Protein AF-A0A255ZPG1-F1 (afdb_monomer_lite)

Radius of gyration: 22.16 Å; chains: 1; bounding box: 48×72×44 Å

pLDDT: mean 77.47, std 13.04, range [48.5, 95.5]

Structure (mmCIF, N/CA/C/O backbone):
data_AF-A0A255ZPG1-F1
#
_entry.id   AF-A0A255ZPG1-F1
#
loop_
_atom_site.group_PDB
_atom_site.id
_atom_site.type_symbol
_atom_site.label_atom_id
_atom_site.label_alt_id
_atom_site.label_comp_id
_atom_site.label_asym_id
_atom_site.label_entity_id
_atom_site.label_seq_id
_atom_site.pdbx_PDB_ins_code
_atom_site.Cartn_x
_atom_site.Cartn_y
_atom_site.Cartn_z
_atom_site.occupancy
_atom_site.B_iso_or_equiv
_atom_site.auth_seq_id
_atom_site.auth_comp_id
_atom_site.auth_asym_id
_atom_site.auth_atom_id
_atom_site.pdbx_PDB_model_num
ATOM 1 N N . MET A 1 1 ? 21.381 53.672 6.303 1.00 48.50 1 M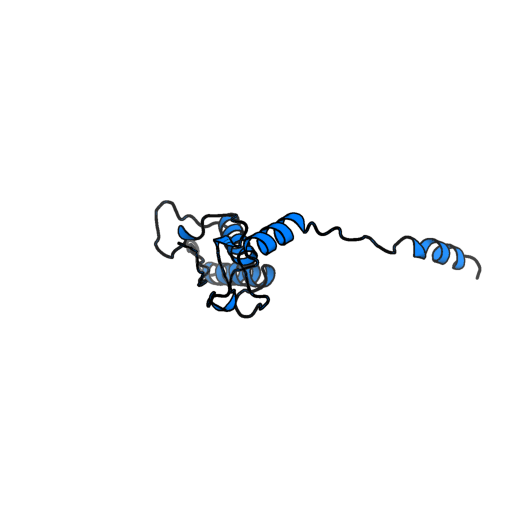ET A N 1
ATOM 2 C CA . MET A 1 1 ? 20.990 52.686 5.266 1.00 48.50 1 MET A CA 1
ATOM 3 C C . MET A 1 1 ? 22.137 51.737 4.862 1.00 48.50 1 MET A C 1
ATOM 5 O O . MET A 1 1 ? 22.277 51.423 3.692 1.00 48.50 1 MET A O 1
ATO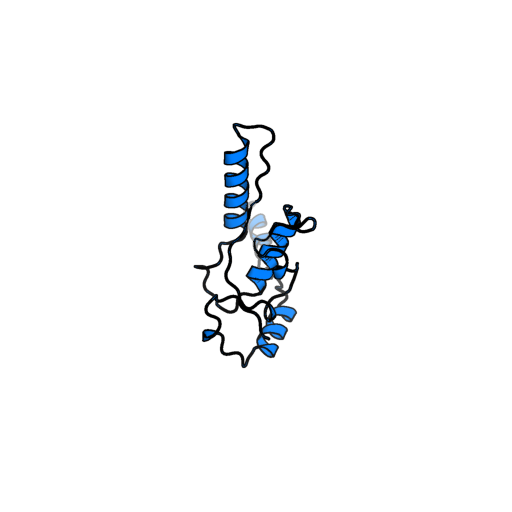M 9 N N . LYS A 1 2 ? 22.975 51.258 5.802 1.00 50.62 2 LYS A N 1
ATOM 10 C CA . LYS A 1 2 ? 24.125 50.369 5.496 1.00 50.62 2 LYS A CA 1
ATOM 11 C C . LYS A 1 2 ? 24.076 48.997 6.189 1.00 50.62 2 LYS A C 1
ATOM 13 O O . LYS A 1 2 ? 24.906 48.150 5.900 1.00 50.62 2 LYS A O 1
ATOM 18 N N . LYS A 1 3 ? 23.101 48.757 7.076 1.00 53.00 3 LYS A N 1
ATOM 19 C CA . LYS A 1 3 ? 23.016 47.527 7.888 1.00 53.00 3 LYS A CA 1
ATOM 20 C C . LYS A 1 3 ? 22.147 46.415 7.275 1.00 53.00 3 LYS A C 1
ATOM 22 O O . LYS A 1 3 ? 22.144 45.314 7.799 1.00 53.00 3 LYS A O 1
ATOM 27 N N . ILE A 1 4 ? 21.448 46.687 6.167 1.00 58.50 4 ILE A N 1
ATOM 28 C CA . ILE A 1 4 ? 20.571 45.711 5.486 1.00 58.50 4 ILE A CA 1
ATOM 29 C C . ILE A 1 4 ? 21.345 44.854 4.465 1.00 58.50 4 ILE A C 1
ATOM 31 O O . ILE A 1 4 ? 21.004 43.697 4.249 1.00 58.50 4 ILE A O 1
ATOM 35 N N . TYR A 1 5 ? 22.444 45.366 3.900 1.00 57.19 5 TYR A N 1
ATOM 36 C CA . TYR A 1 5 ? 23.216 44.656 2.869 1.00 57.19 5 TYR A CA 1
ATOM 37 C C . TYR A 1 5 ? 23.999 43.439 3.389 1.00 57.19 5 TYR A C 1
ATOM 39 O O . TYR A 1 5 ? 24.318 42.549 2.608 1.00 57.19 5 TYR A O 1
ATOM 47 N N . LEU A 1 6 ? 24.276 43.360 4.696 1.00 56.25 6 LEU A N 1
ATOM 48 C CA . LEU A 1 6 ? 25.019 42.237 5.278 1.00 56.25 6 LEU A CA 1
ATOM 49 C C . LEU A 1 6 ? 24.166 40.957 5.375 1.00 56.25 6 LEU A C 1
ATOM 51 O O . LEU A 1 6 ? 24.705 39.859 5.290 1.00 56.25 6 LEU A O 1
ATOM 55 N N . CYS A 1 7 ? 22.837 41.079 5.485 1.00 55.31 7 CYS A N 1
ATOM 56 C CA . CYS A 1 7 ? 21.934 39.924 5.549 1.00 55.31 7 CYS A CA 1
ATOM 57 C C . CYS A 1 7 ? 21.698 39.259 4.180 1.00 55.31 7 CYS A C 1
ATOM 59 O O . CYS A 1 7 ? 21.434 38.064 4.131 1.00 55.31 7 CYS A O 1
ATOM 61 N N . LEU A 1 8 ? 21.851 39.995 3.072 1.00 58.41 8 LEU A N 1
ATOM 62 C CA . LEU A 1 8 ? 21.687 39.480 1.700 1.00 58.41 8 LEU A CA 1
ATOM 63 C C . LEU A 1 8 ? 22.902 38.686 1.181 1.00 58.41 8 LEU A C 1
ATOM 65 O O . LEU A 1 8 ? 22.805 38.002 0.163 1.00 58.41 8 LEU A O 1
ATOM 69 N N . LEU A 1 9 ? 24.041 38.744 1.877 1.00 58.25 9 LEU A N 1
ATOM 70 C CA . LEU A 1 9 ? 25.255 38.001 1.513 1.00 58.25 9 LEU A CA 1
ATOM 71 C C . LEU A 1 9 ? 25.261 36.549 2.024 1.00 58.25 9 LEU A C 1
ATOM 73 O O . LEU A 1 9 ? 26.054 35.746 1.542 1.00 58.25 9 LEU A O 1
ATOM 77 N N . PHE A 1 10 ? 24.357 36.188 2.941 1.00 57.69 10 PHE A N 1
ATOM 78 C CA . PHE A 1 10 ? 24.229 34.820 3.469 1.00 57.69 10 PHE A CA 1
ATOM 79 C C . PHE A 1 10 ? 23.120 33.991 2.798 1.00 57.69 10 PHE A C 1
ATOM 81 O O . PHE A 1 10 ? 22.988 32.799 3.065 1.00 57.69 10 PHE A O 1
ATOM 88 N N . THR A 1 11 ? 22.352 34.582 1.879 1.00 58.41 11 THR A N 1
ATOM 89 C CA . THR A 1 11 ? 21.226 33.924 1.195 1.00 58.41 11 THR A CA 1
ATOM 90 C C . THR A 1 11 ? 21.550 32.842 0.142 1.00 58.41 11 THR A C 1
ATOM 92 O O . THR A 1 11 ? 20.643 32.056 -0.125 1.00 58.41 11 THR A O 1
ATOM 95 N N . PRO A 1 12 ? 22.759 32.695 -0.454 1.00 59.16 12 PRO A N 1
ATOM 96 C CA . PRO A 1 12 ? 22.970 31.639 -1.454 1.00 59.16 12 PRO A CA 1
ATOM 97 C C . PRO A 1 12 ? 23.271 30.242 -0.874 1.00 59.16 12 PRO A C 1
ATOM 99 O O . PRO A 1 12 ? 23.314 29.279 -1.634 1.00 59.16 12 PRO A O 1
ATOM 102 N N . PHE A 1 13 ? 23.429 30.079 0.447 1.00 57.09 13 PHE A N 1
ATOM 103 C CA . PHE A 1 13 ? 23.771 28.777 1.053 1.00 57.09 13 PHE A CA 1
ATOM 104 C C . PHE A 1 13 ? 22.589 27.819 1.269 1.00 57.09 13 PHE A C 1
ATOM 106 O O . PHE A 1 13 ? 22.792 26.698 1.725 1.00 57.09 13 PHE A O 1
ATOM 113 N N . VAL A 1 14 ? 21.362 28.214 0.919 1.00 60.00 14 VAL A N 1
ATOM 114 C CA . VAL A 1 14 ? 20.172 27.345 1.042 1.00 60.00 14 VAL A CA 1
ATOM 115 C C . VAL A 1 14 ? 19.819 26.631 -0.271 1.00 60.00 14 VAL A C 1
ATOM 117 O O . VAL A 1 14 ? 18.790 25.964 -0.371 1.00 60.00 14 VAL A O 1
ATOM 120 N N . LEU A 1 15 ? 20.659 26.756 -1.302 1.00 59.38 15 LEU A N 1
ATOM 121 C CA . LEU A 1 15 ? 20.415 26.137 -2.599 1.00 59.38 15 LEU A CA 1
ATOM 122 C C . LEU A 1 15 ? 20.879 24.674 -2.586 1.00 59.38 15 LEU A C 1
ATOM 124 O O . LEU A 1 15 ? 22.061 24.377 -2.737 1.00 59.38 15 LEU A O 1
ATOM 128 N N . ASN A 1 16 ? 19.887 23.782 -2.502 1.00 60.03 16 ASN A N 1
ATOM 129 C CA . ASN A 1 16 ? 19.928 22.331 -2.718 1.00 60.03 16 ASN A CA 1
ATOM 130 C C . ASN A 1 16 ? 20.241 21.461 -1.490 1.00 60.03 16 ASN A C 1
ATOM 132 O O . ASN A 1 16 ? 21.266 20.785 -1.424 1.00 60.03 16 ASN A O 1
ATOM 136 N N . ALA A 1 17 ? 19.260 21.318 -0.598 1.00 56.88 17 ALA A N 1
ATOM 137 C CA . ALA A 1 17 ? 19.055 20.013 0.024 1.00 56.88 17 ALA A CA 1
ATOM 138 C C . ALA A 1 17 ? 18.624 19.032 -1.086 1.00 56.88 17 ALA A C 1
ATOM 140 O O . ALA A 1 17 ? 17.444 18.931 -1.417 1.00 56.88 17 ALA A O 1
ATOM 141 N N . GLN A 1 18 ? 19.585 18.380 -1.747 1.00 65.38 18 GLN A N 1
ATOM 142 C CA . GLN A 1 18 ? 19.284 17.333 -2.720 1.00 65.38 18 GLN A CA 1
ATOM 143 C C . GLN A 1 18 ? 18.689 16.147 -1.959 1.00 65.38 18 GLN A C 1
ATOM 145 O O . GLN A 1 18 ? 19.367 15.511 -1.153 1.00 65.38 18 GLN A O 1
ATOM 150 N N . ILE A 1 19 ? 17.406 15.867 -2.183 1.00 72.12 19 ILE A N 1
ATOM 151 C CA . ILE A 1 19 ? 16.769 14.669 -1.639 1.00 72.12 19 ILE A CA 1
ATOM 152 C C . ILE A 1 19 ? 17.333 13.478 -2.418 1.00 72.12 19 ILE A C 1
ATOM 154 O O . ILE A 1 19 ? 16.966 13.247 -3.571 1.00 72.12 19 ILE A O 1
ATOM 158 N N . ASN A 1 20 ? 18.236 12.726 -1.791 1.00 74.69 20 ASN A N 1
ATOM 159 C CA . ASN A 1 20 ? 18.690 11.443 -2.314 1.00 74.69 20 ASN A CA 1
ATOM 160 C C . ASN A 1 20 ? 17.559 10.426 -2.140 1.00 74.69 20 ASN A C 1
ATOM 162 O O . ASN A 1 20 ? 17.315 9.933 -1.042 1.00 74.69 20 ASN A O 1
ATOM 166 N N . ILE A 1 21 ? 16.838 10.149 -3.224 1.00 78.06 21 ILE A N 1
ATOM 167 C CA . ILE A 1 21 ? 15.833 9.087 -3.261 1.00 78.06 21 ILE A CA 1
ATOM 168 C C . ILE A 1 21 ? 16.555 7.796 -3.641 1.00 78.06 21 ILE A C 1
ATOM 170 O O . ILE A 1 21 ? 17.056 7.694 -4.762 1.00 78.06 21 ILE A O 1
ATOM 174 N N . ASP A 1 22 ? 16.590 6.819 -2.735 1.00 85.94 22 ASP A N 1
ATOM 175 C CA . ASP A 1 22 ? 17.085 5.479 -3.055 1.00 85.94 22 ASP A CA 1
ATOM 176 C C . ASP A 1 22 ? 16.154 4.811 -4.080 1.00 85.94 22 ASP A C 1
ATOM 178 O O . ASP A 1 22 ? 14.951 4.652 -3.858 1.00 85.94 22 ASP A O 1
ATOM 182 N N . ARG A 1 23 ? 16.717 4.458 -5.239 1.00 89.12 23 ARG A N 1
ATOM 183 C CA . ARG A 1 23 ? 16.009 3.804 -6.349 1.00 89.12 23 ARG A CA 1
ATOM 184 C C . ARG A 1 23 ? 16.389 2.338 -6.509 1.00 89.12 23 ARG A C 1
ATOM 186 O O . ARG A 1 23 ? 15.817 1.676 -7.367 1.00 89.12 23 ARG A O 1
ATOM 193 N N . THR A 1 24 ? 17.283 1.814 -5.671 1.00 93.00 24 THR A N 1
ATOM 194 C CA . THR A 1 24 ? 17.868 0.473 -5.810 1.00 93.00 24 THR A CA 1
ATOM 195 C C . THR A 1 24 ? 16.797 -0.604 -5.952 1.00 93.00 24 THR A C 1
ATOM 197 O O . THR A 1 24 ? 16.817 -1.383 -6.905 1.00 93.00 24 THR A O 1
ATOM 200 N N . TRP A 1 25 ? 15.807 -0.604 -5.054 1.00 90.88 25 TRP A N 1
ATOM 201 C CA . TRP A 1 25 ? 14.692 -1.550 -5.115 1.00 90.88 25 TRP A CA 1
ATOM 202 C C . TRP A 1 25 ? 13.844 -1.368 -6.382 1.00 90.88 25 TRP A C 1
ATOM 204 O O . TRP A 1 25 ? 13.545 -2.337 -7.078 1.00 90.88 25 TRP A O 1
ATOM 214 N N . LYS A 1 26 ? 13.497 -0.117 -6.716 1.00 89.56 26 LYS A N 1
ATOM 215 C CA . LYS A 1 26 ? 12.664 0.207 -7.882 1.00 89.56 26 LYS A CA 1
ATOM 216 C C . LYS A 1 26 ? 13.328 -0.245 -9.182 1.00 89.56 26 LYS A C 1
ATOM 218 O O . LYS A 1 26 ? 12.649 -0.764 -10.066 1.00 89.56 26 LYS A O 1
ATOM 223 N N . ASP A 1 27 ? 14.628 -0.038 -9.314 1.00 93.62 27 ASP A N 1
ATOM 224 C CA . ASP A 1 27 ? 15.364 -0.396 -10.522 1.00 93.62 27 ASP A CA 1
ATOM 225 C C . ASP A 1 27 ? 15.521 -1.917 -10.634 1.00 93.62 27 ASP A C 1
ATOM 227 O O . ASP A 1 27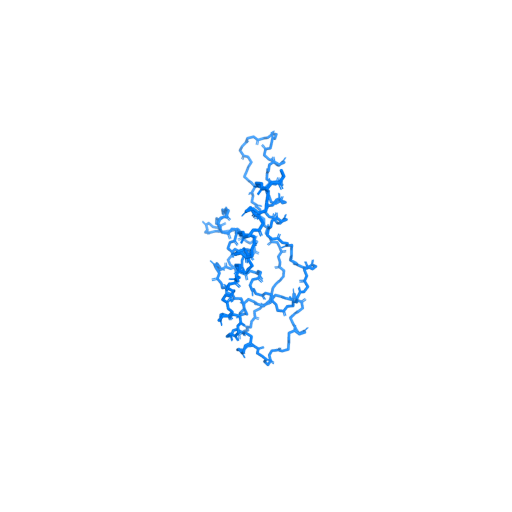 ? 15.358 -2.474 -11.721 1.00 93.62 27 ASP A O 1
ATOM 231 N N . ALA A 1 28 ? 15.763 -2.602 -9.510 1.00 94.75 28 ALA A N 1
ATOM 232 C CA . ALA A 1 28 ? 15.831 -4.058 -9.464 1.00 94.75 28 ALA A CA 1
ATOM 233 C C . ALA A 1 28 ? 14.500 -4.702 -9.878 1.00 94.75 28 ALA A C 1
ATOM 235 O O . ALA A 1 28 ? 14.478 -5.530 -10.787 1.00 94.75 28 ALA A O 1
ATOM 236 N N . ILE A 1 29 ? 13.381 -4.281 -9.280 1.00 94.12 29 ILE A N 1
ATOM 237 C CA . ILE A 1 29 ? 12.077 -4.895 -9.552 1.00 94.12 29 ILE A CA 1
ATOM 238 C C . ILE A 1 29 ? 11.590 -4.612 -10.979 1.00 94.12 29 ILE A C 1
ATOM 240 O O . ILE A 1 29 ? 11.091 -5.508 -11.658 1.00 94.12 29 ILE A O 1
ATOM 244 N N . ASN A 1 30 ? 11.815 -3.396 -11.494 1.00 93.38 30 ASN A N 1
ATOM 245 C CA . ASN A 1 30 ? 11.475 -3.072 -12.879 1.00 93.38 30 ASN A CA 1
ATOM 246 C C . ASN A 1 30 ? 12.295 -3.888 -13.876 1.00 93.38 30 ASN A C 1
ATOM 248 O O . ASN A 1 30 ? 11.761 -4.263 -14.915 1.00 93.38 30 ASN A O 1
ATOM 252 N N . ARG A 1 31 ? 13.562 -4.185 -13.562 1.00 95.50 31 ARG A N 1
ATOM 253 C CA . ARG A 1 31 ? 14.402 -5.050 -14.393 1.00 95.50 31 ARG A CA 1
ATOM 254 C C . ARG A 1 31 ? 13.901 -6.492 -14.387 1.00 95.50 31 ARG A C 1
ATOM 256 O O . ARG A 1 31 ? 13.795 -7.083 -15.455 1.00 95.50 31 ARG A O 1
ATOM 263 N N . THR A 1 32 ? 13.557 -7.041 -13.221 1.00 95.00 32 THR A N 1
ATOM 264 C CA . THR A 1 32 ? 13.024 -8.409 -13.100 1.00 95.00 32 THR A CA 1
ATOM 265 C C . THR A 1 32 ? 11.748 -8.591 -13.922 1.00 95.00 32 THR A C 1
ATOM 267 O O . THR A 1 32 ? 11.617 -9.562 -14.662 1.00 95.00 32 THR A O 1
ATOM 270 N N . PHE A 1 33 ? 10.837 -7.618 -13.863 1.00 94.31 33 PHE A N 1
ATOM 271 C CA . PHE A 1 33 ? 9.548 -7.662 -14.557 1.00 94.31 33 PHE A CA 1
ATOM 272 C C . PHE A 1 33 ? 9.538 -6.876 -15.880 1.00 94.31 33 PHE A C 1
ATOM 274 O O . PHE A 1 33 ? 8.471 -6.506 -16.368 1.00 94.31 33 PHE A O 1
ATOM 281 N N . GLN A 1 34 ? 10.699 -6.615 -16.494 1.00 94.50 34 GLN A N 1
ATOM 282 C CA . GLN A 1 34 ? 10.786 -5.776 -17.703 1.00 94.50 34 GLN A CA 1
ATOM 283 C C . GLN A 1 34 ? 10.058 -6.370 -18.919 1.00 94.50 34 GLN A C 1
ATOM 285 O O . GLN A 1 34 ? 9.631 -5.637 -19.805 1.00 94.50 34 GLN A O 1
ATOM 290 N N . HIS A 1 35 ? 9.918 -7.697 -18.961 1.00 94.06 35 HIS A N 1
ATOM 291 C CA . HIS A 1 35 ? 9.235 -8.426 -20.034 1.00 94.06 35 HIS A CA 1
ATOM 292 C C . HIS A 1 35 ? 7.775 -8.754 -19.700 1.00 94.06 35 HIS A C 1
ATOM 294 O O . HIS A 1 35 ? 7.083 -9.366 -20.513 1.00 94.06 35 HIS A O 1
ATOM 300 N N . LEU A 1 36 ? 7.301 -8.367 -18.512 1.00 92.19 36 LEU A N 1
ATOM 301 C CA . LEU A 1 36 ? 5.908 -8.539 -18.139 1.00 92.19 36 LEU A CA 1
ATOM 302 C C . LEU A 1 36 ? 5.049 -7.561 -18.945 1.00 92.19 36 LEU A C 1
ATOM 304 O O . LEU A 1 36 ? 5.211 -6.343 -18.851 1.00 92.19 36 LEU A O 1
ATOM 308 N N . ASP A 1 37 ? 4.080 -8.094 -19.680 1.00 91.88 37 ASP A N 1
ATOM 309 C CA . ASP A 1 37 ? 3.023 -7.287 -20.276 1.00 91.88 37 ASP A CA 1
ATOM 310 C C . ASP A 1 37 ? 2.043 -6.820 -19.187 1.00 91.88 37 ASP A C 1
ATOM 312 O O . ASP A 1 37 ? 1.071 -7.498 -18.848 1.00 91.88 37 ASP A O 1
ATOM 316 N N . LYS A 1 38 ? 2.320 -5.640 -18.623 1.00 88.25 38 LYS A N 1
ATOM 317 C CA . LYS A 1 38 ? 1.539 -5.035 -17.532 1.00 88.25 38 LYS A CA 1
ATOM 318 C C . LYS A 1 38 ? 0.092 -4.720 -17.932 1.00 88.25 38 LYS A C 1
ATOM 320 O O . LYS A 1 38 ? -0.738 -4.544 -17.047 1.00 88.25 38 LYS A O 1
ATOM 325 N N . THR A 1 39 ? -0.237 -4.690 -19.228 1.00 88.38 39 THR A N 1
ATOM 326 C CA . THR A 1 39 ? -1.619 -4.475 -19.696 1.00 88.38 39 THR A CA 1
ATOM 327 C C . THR A 1 39 ? -2.541 -5.656 -19.379 1.00 88.38 39 THR A C 1
ATOM 329 O O . THR A 1 39 ? -3.755 -5.488 -19.314 1.00 88.38 39 THR A O 1
ATOM 332 N N . LYS A 1 40 ? -1.971 -6.841 -19.111 1.00 89.44 40 LYS A N 1
ATOM 333 C CA . LYS A 1 40 ? -2.707 -8.042 -18.681 1.00 89.44 40 LYS A CA 1
ATOM 334 C C . LYS A 1 40 ? -3.039 -8.056 -17.187 1.00 89.44 40 LYS A C 1
ATOM 336 O O . LYS A 1 40 ? -3.773 -8.934 -16.733 1.00 89.44 40 LYS A O 1
ATOM 341 N N . VAL A 1 41 ? -2.512 -7.098 -16.423 1.00 88.38 41 VAL A N 1
ATOM 342 C CA . VAL A 1 41 ? -2.848 -6.914 -15.010 1.00 88.38 41 VAL A CA 1
ATOM 343 C C . VAL A 1 41 ? -4.051 -5.970 -14.925 1.00 88.38 41 VAL A C 1
ATOM 345 O O . VAL A 1 41 ? -3.892 -4.759 -14.792 1.00 88.38 41 VAL A O 1
ATOM 348 N N . GLN A 1 42 ? -5.259 -6.522 -15.052 1.00 86.12 42 GLN A N 1
ATOM 349 C CA . GLN A 1 42 ? -6.530 -5.786 -15.083 1.00 86.12 42 GLN A CA 1
ATOM 350 C C . GLN A 1 42 ? -6.755 -4.933 -13.830 1.00 86.12 42 GLN A C 1
ATOM 352 O O . GLN A 1 42 ? -7.260 -3.819 -13.929 1.00 86.12 42 GLN A O 1
ATOM 357 N N . SER A 1 43 ? -6.329 -5.424 -12.664 1.00 85.38 43 SER A N 1
ATOM 358 C CA . SER A 1 43 ? -6.411 -4.679 -11.401 1.00 85.38 43 SER A CA 1
ATOM 359 C C . SER A 1 43 ? -5.420 -3.510 -11.318 1.00 85.38 43 SER A C 1
ATOM 361 O O . SER A 1 43 ? -5.533 -2.649 -10.448 1.00 85.38 43 SER A O 1
ATOM 363 N N . GLY A 1 44 ? -4.384 -3.507 -12.165 1.00 86.56 44 GLY A N 1
ATOM 364 C CA . GLY A 1 44 ? -3.228 -2.619 -12.041 1.00 86.56 44 GLY A CA 1
ATOM 365 C C . GLY A 1 44 ? -2.309 -2.920 -10.844 1.00 86.56 44 GLY A C 1
ATOM 366 O O . GLY A 1 44 ? -1.328 -2.196 -10.643 1.00 86.56 44 GLY A O 1
ATOM 367 N N . ILE A 1 45 ? -2.593 -3.978 -10.074 1.00 89.56 45 ILE A N 1
ATOM 368 C CA . ILE A 1 45 ? -1.853 -4.411 -8.880 1.00 89.56 45 ILE A CA 1
ATOM 369 C C . ILE A 1 45 ? -1.407 -5.865 -9.062 1.00 89.56 45 ILE A C 1
ATOM 371 O O . ILE A 1 45 ? -2.238 -6.768 -9.183 1.00 89.56 45 ILE A O 1
ATOM 375 N N . LEU A 1 46 ? -0.093 -6.089 -9.024 1.00 91.88 46 LEU A N 1
ATOM 376 C CA . LEU A 1 46 ? 0.531 -7.409 -9.069 1.00 91.88 46 LEU A CA 1
ATOM 377 C C . LEU A 1 46 ? 1.352 -7.630 -7.797 1.00 91.88 46 LEU A C 1
ATOM 379 O O . LEU A 1 46 ? 2.360 -6.953 -7.606 1.00 91.88 46 LEU A O 1
ATOM 383 N N . LEU A 1 47 ? 0.949 -8.574 -6.945 1.00 91.75 47 LEU A N 1
ATOM 384 C CA . LEU A 1 47 ? 1.597 -8.776 -5.642 1.00 91.75 47 LEU A CA 1
ATOM 385 C C . LEU A 1 47 ? 3.085 -9.116 -5.754 1.00 91.75 47 LEU A C 1
ATOM 387 O O . LEU A 1 47 ? 3.888 -8.556 -5.015 1.00 91.75 47 LEU A O 1
ATOM 391 N N . ASP A 1 48 ? 3.470 -9.950 -6.721 1.00 92.44 48 ASP A N 1
ATOM 392 C CA . ASP A 1 48 ? 4.871 -10.361 -6.909 1.00 92.44 48 ASP A CA 1
ATOM 393 C C . ASP A 1 48 ? 5.782 -9.211 -7.373 1.00 92.44 48 ASP A C 1
ATOM 395 O O . ASP A 1 48 ? 7.007 -9.311 -7.315 1.00 92.44 48 ASP A O 1
ATOM 399 N N . TYR A 1 49 ? 5.192 -8.107 -7.840 1.00 93.00 49 TYR A N 1
ATOM 400 C CA . TYR A 1 49 ? 5.913 -6.888 -8.194 1.00 93.00 49 TYR A CA 1
ATOM 401 C C . TYR A 1 49 ? 6.151 -5.981 -6.975 1.00 93.00 49 TYR A C 1
ATOM 403 O O . TYR A 1 49 ? 6.995 -5.088 -7.016 1.00 93.00 49 TYR A O 1
ATOM 411 N N . GLY A 1 50 ? 5.403 -6.162 -5.888 1.00 90.69 50 GLY A N 1
ATOM 412 C CA . GLY A 1 50 ? 5.506 -5.326 -4.702 1.00 90.69 50 GLY A CA 1
ATOM 413 C C . GLY A 1 50 ? 6.549 -5.801 -3.704 1.00 90.69 50 GLY A C 1
ATOM 414 O O . GLY A 1 50 ? 6.947 -6.959 -3.660 1.00 90.69 50 GLY A O 1
ATOM 415 N N . MET A 1 51 ? 6.972 -4.877 -2.845 1.00 91.31 51 MET A N 1
ATOM 416 C CA . MET A 1 51 ? 7.599 -5.242 -1.582 1.00 91.31 51 MET A CA 1
ATOM 417 C C . MET A 1 51 ? 6.493 -5.625 -0.600 1.00 91.31 51 MET A C 1
ATOM 419 O O . MET A 1 51 ? 5.600 -4.818 -0.333 1.00 91.31 51 MET A O 1
ATOM 423 N N . GLU A 1 52 ? 6.563 -6.842 -0.073 1.00 91.25 52 GLU A N 1
ATOM 424 C CA . GLU A 1 52 ? 5.585 -7.362 0.877 1.00 91.25 52 GLU A CA 1
ATOM 425 C C . GLU A 1 52 ? 5.931 -6.921 2.305 1.00 91.25 52 GLU A C 1
ATOM 427 O O . GLU A 1 52 ? 7.019 -7.193 2.810 1.00 91.25 52 GLU A O 1
ATOM 432 N N . PHE A 1 53 ? 4.999 -6.221 2.954 1.00 91.81 53 PHE A N 1
ATOM 433 C CA . PHE A 1 53 ? 5.087 -5.842 4.371 1.00 91.81 53 PHE A CA 1
ATOM 434 C C . PHE A 1 53 ? 4.192 -6.718 5.249 1.00 91.81 53 PHE A C 1
ATOM 436 O O . PHE A 1 53 ? 4.373 -6.770 6.461 1.00 91.81 53 PHE A O 1
ATOM 443 N N . THR A 1 54 ? 3.210 -7.386 4.644 1.00 90.62 54 THR A N 1
ATOM 444 C CA . THR A 1 54 ? 2.320 -8.339 5.302 1.00 90.62 54 THR A CA 1
ATOM 445 C C . THR A 1 54 ? 1.698 -9.273 4.271 1.00 90.62 54 THR A C 1
ATOM 447 O O . THR A 1 54 ? 1.532 -8.894 3.110 1.00 90.62 54 THR A O 1
ATOM 450 N N . ASN A 1 55 ? 1.283 -10.458 4.717 1.00 89.12 55 ASN A N 1
ATOM 451 C CA . ASN A 1 55 ? 0.575 -11.413 3.879 1.00 89.12 55 ASN A CA 1
ATOM 452 C C . ASN A 1 55 ? -0.873 -10.963 3.648 1.00 89.12 55 ASN A C 1
ATOM 454 O O . ASN A 1 55 ? -1.786 -11.305 4.401 1.00 89.12 55 ASN A O 1
ATOM 458 N N . VAL A 1 56 ? -1.095 -10.222 2.562 1.00 88.31 56 VAL A N 1
ATOM 459 C CA . VAL A 1 56 ? -2.421 -9.709 2.184 1.00 88.31 56 VAL A CA 1
ATOM 460 C C . VAL A 1 56 ? -3.432 -10.814 1.853 1.00 88.31 56 VAL A C 1
ATOM 462 O O . VAL A 1 56 ? -4.633 -10.583 1.971 1.00 88.31 56 VAL A O 1
ATOM 465 N N . THR A 1 57 ? -2.983 -12.028 1.504 1.00 86.62 57 THR A N 1
ATOM 466 C CA . THR A 1 57 ? -3.885 -13.158 1.203 1.00 86.62 57 THR A CA 1
ATOM 467 C C . THR A 1 57 ? -4.583 -13.708 2.447 1.00 86.62 57 THR A C 1
ATOM 469 O O . THR A 1 57 ? -5.661 -14.290 2.336 1.00 86.62 57 THR A O 1
ATOM 472 N N . ALA A 1 58 ? -4.025 -13.458 3.639 1.00 86.19 58 ALA A N 1
ATOM 473 C CA . ALA A 1 58 ? -4.669 -13.781 4.908 1.00 86.19 58 ALA A CA 1
ATOM 474 C C . ALA A 1 58 ? -5.887 -12.880 5.196 1.00 86.19 58 ALA A C 1
ATOM 476 O O . ALA A 1 58 ? -6.749 -13.253 5.981 1.00 86.19 58 ALA A O 1
ATOM 477 N N . TYR A 1 59 ? -5.994 -11.715 4.544 1.00 82.88 59 TYR A N 1
ATOM 478 C CA . TYR A 1 59 ? -7.062 -10.732 4.759 1.00 82.88 59 TYR A CA 1
ATOM 479 C C . TYR A 1 59 ? -8.083 -10.758 3.611 1.00 82.88 59 TYR A C 1
ATOM 481 O O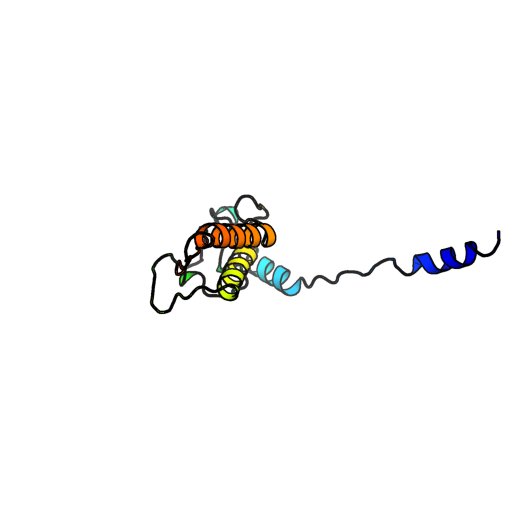 . TYR A 1 59 ? -8.377 -9.743 2.985 1.00 82.88 59 TYR A O 1
ATOM 489 N N . ASN A 1 60 ? -8.624 -11.941 3.324 1.00 80.31 60 ASN A N 1
ATOM 490 C CA . ASN A 1 60 ? -9.508 -12.213 2.181 1.00 80.31 60 ASN A CA 1
ATOM 491 C C . ASN A 1 60 ? -11.015 -12.040 2.476 1.00 80.31 60 ASN A C 1
ATOM 493 O O . ASN A 1 60 ? -11.856 -12.477 1.695 1.00 80.31 60 ASN A O 1
ATOM 497 N N . GLY A 1 61 ? -11.368 -11.434 3.612 1.00 74.94 61 GLY A N 1
ATOM 498 C CA . GLY A 1 61 ? -12.760 -11.254 4.038 1.00 74.94 61 GLY A CA 1
ATOM 499 C C . GLY A 1 61 ? -13.371 -12.453 4.772 1.00 74.94 61 GLY A C 1
ATOM 500 O O . GLY A 1 61 ? -14.500 -12.346 5.247 1.00 74.94 61 GLY A O 1
ATOM 501 N N . VAL A 1 62 ? -12.640 -13.562 4.925 1.00 79.75 62 VAL A N 1
ATOM 502 C CA . VAL A 1 62 ? -13.021 -14.662 5.819 1.00 79.75 62 VAL A CA 1
ATOM 503 C C . VAL A 1 62 ? -12.421 -14.399 7.195 1.00 79.75 62 VAL A C 1
ATOM 505 O O . VAL A 1 62 ? -11.203 -14.335 7.351 1.00 79.75 62 VAL A O 1
ATOM 508 N N . LEU A 1 63 ? -13.280 -14.231 8.200 1.00 74.00 63 LEU A N 1
ATOM 509 C CA . LEU A 1 63 ? -12.837 -14.066 9.581 1.00 74.00 63 LEU A CA 1
ATOM 510 C C . LEU A 1 63 ? -12.272 -15.385 10.108 1.00 74.00 63 LEU A C 1
ATOM 512 O O . LEU A 1 63 ? -12.914 -16.431 10.030 1.00 74.00 63 LEU A O 1
ATOM 516 N N . THR A 1 64 ? -11.078 -15.308 10.676 1.00 76.19 64 THR A N 1
ATOM 517 C CA . THR A 1 64 ? -10.418 -16.388 11.405 1.00 76.19 64 THR A CA 1
ATOM 518 C C . THR A 1 64 ? -9.902 -15.855 12.738 1.00 76.19 64 THR A C 1
ATOM 520 O O . THR A 1 64 ? -9.677 -14.652 12.889 1.00 76.19 64 THR A O 1
ATOM 523 N N . ASP A 1 65 ? -9.625 -16.752 13.679 1.00 70.81 65 ASP A N 1
ATOM 524 C CA . ASP A 1 65 ? -9.084 -16.397 14.999 1.00 70.81 65 ASP A CA 1
ATOM 525 C C . ASP A 1 65 ? -7.683 -15.754 14.928 1.00 70.81 65 ASP A C 1
ATOM 527 O O . ASP A 1 65 ? -7.161 -15.281 15.930 1.00 70.81 65 ASP A O 1
ATOM 531 N N . SER A 1 66 ? -7.045 -15.756 13.752 1.00 68.75 66 SER A N 1
ATOM 532 C CA . SER A 1 66 ? -5.714 -15.178 13.516 1.00 68.75 66 SER A CA 1
ATOM 533 C C . SER A 1 66 ? -5.738 -13.894 12.679 1.00 68.75 66 SER A C 1
ATOM 535 O O . SER A 1 66 ? -4.699 -13.263 12.495 1.00 68.75 66 SER A O 1
ATOM 537 N N . THR A 1 67 ? -6.899 -13.480 12.163 1.00 68.88 67 THR A N 1
ATOM 538 C CA . THR A 1 67 ? -7.045 -12.272 11.328 1.00 68.88 67 THR A CA 1
ATOM 539 C C . THR A 1 67 ? -7.395 -11.041 12.161 1.00 68.88 67 THR A C 1
ATOM 541 O O . THR A 1 67 ? -8.385 -10.357 11.903 1.00 68.88 67 THR A O 1
ATOM 544 N N . ASP A 1 68 ? -6.567 -10.742 13.162 1.00 72.94 68 ASP A N 1
ATOM 545 C CA . ASP A 1 68 ? -6.687 -9.503 13.928 1.00 72.94 68 ASP A CA 1
ATOM 546 C C . ASP A 1 68 ? -6.134 -8.316 13.128 1.00 72.94 68 ASP A C 1
ATOM 548 O O . ASP A 1 68 ? -5.011 -8.337 12.614 1.00 72.94 68 ASP A O 1
ATOM 552 N N . ILE A 1 69 ? -6.927 -7.245 13.032 1.00 74.38 69 ILE A N 1
ATOM 553 C CA . ILE A 1 69 ? -6.546 -6.012 12.337 1.00 74.38 69 ILE A CA 1
ATOM 554 C C . ILE A 1 69 ? -6.316 -4.900 13.360 1.00 74.38 69 ILE A C 1
ATOM 556 O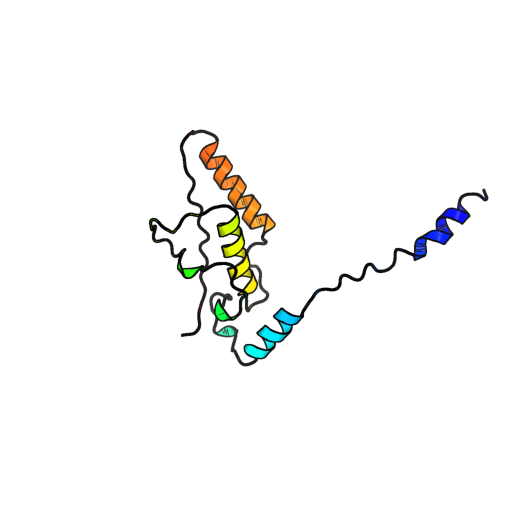 O . ILE A 1 69 ? -7.203 -4.524 14.126 1.00 74.38 69 ILE A O 1
ATOM 560 N N . ASN A 1 70 ? -5.125 -4.309 13.311 1.00 77.75 70 ASN A N 1
ATOM 561 C CA . ASN A 1 70 ? -4.791 -3.061 13.991 1.00 77.75 70 ASN A CA 1
ATOM 562 C C . ASN A 1 70 ? -4.269 -2.024 12.979 1.00 77.75 70 ASN A C 1
ATOM 564 O O . ASN A 1 70 ? -4.154 -2.301 11.785 1.00 77.75 70 ASN A O 1
ATOM 568 N N . THR A 1 71 ? -3.947 -0.817 13.446 1.00 78.12 71 THR A N 1
ATOM 569 C CA . THR A 1 71 ? -3.440 0.276 12.596 1.00 78.12 71 THR A CA 1
ATOM 570 C C . THR A 1 71 ? -2.165 -0.074 11.836 1.00 78.12 71 THR A C 1
ATOM 572 O O . THR A 1 71 ? -1.997 0.376 10.706 1.00 78.12 71 THR A O 1
ATOM 575 N N . ASN A 1 72 ? -1.275 -0.864 12.439 1.00 83.81 72 ASN A N 1
ATOM 576 C CA . ASN A 1 72 ? -0.008 -1.249 11.820 1.00 83.81 72 ASN A CA 1
ATOM 577 C C . ASN A 1 72 ? -0.261 -2.248 10.695 1.00 83.81 72 ASN A C 1
ATOM 579 O O . ASN A 1 72 ? 0.140 -1.994 9.566 1.00 83.81 72 ASN A O 1
ATOM 583 N N . VAL A 1 73 ? -1.033 -3.302 10.981 1.00 85.69 73 VAL A N 1
ATOM 584 C CA . VAL A 1 73 ? -1.461 -4.301 9.991 1.00 85.69 73 VAL A CA 1
ATOM 585 C C . VAL A 1 73 ? -2.145 -3.623 8.809 1.00 85.69 73 VAL A C 1
ATOM 587 O O . VAL A 1 73 ? -1.810 -3.885 7.660 1.00 85.69 73 VAL A O 1
ATOM 590 N N . LEU A 1 74 ? -3.061 -2.694 9.079 1.00 82.31 74 LEU A N 1
ATOM 591 C CA . LEU A 1 74 ? -3.766 -1.948 8.044 1.00 82.31 74 LEU A CA 1
ATOM 592 C C . LEU A 1 74 ? -2.818 -1.099 7.181 1.00 82.31 74 LEU A C 1
ATOM 594 O O . LEU A 1 74 ? -2.947 -1.056 5.956 1.00 82.31 74 LEU A O 1
ATOM 598 N N . GLY A 1 75 ? -1.849 -0.441 7.820 1.00 84.88 75 GLY A N 1
ATOM 599 C CA . GLY A 1 75 ? -0.794 0.298 7.137 1.00 84.88 75 GLY A CA 1
ATOM 600 C C . GLY A 1 75 ? 0.086 -0.605 6.274 1.00 84.88 75 GLY A C 1
ATOM 601 O O . GLY A 1 75 ? 0.421 -0.230 5.154 1.00 84.88 75 GLY A O 1
ATOM 602 N N . ASP A 1 76 ? 0.423 -1.800 6.751 1.00 89.12 76 ASP A N 1
ATOM 603 C CA . ASP A 1 76 ? 1.258 -2.757 6.025 1.00 89.12 76 ASP A CA 1
ATOM 604 C C . ASP A 1 76 ? 0.504 -3.416 4.860 1.00 89.12 76 ASP A C 1
ATOM 606 O O . ASP A 1 76 ? 1.092 -3.601 3.791 1.00 89.12 76 ASP A O 1
ATOM 610 N N . ILE A 1 77 ? -0.810 -3.656 4.993 1.00 87.69 77 ILE A N 1
ATOM 611 C CA . ILE A 1 77 ? -1.685 -4.046 3.873 1.00 87.69 77 ILE A CA 1
ATOM 612 C C . ILE A 1 77 ? -1.642 -2.955 2.798 1.00 87.69 77 ILE A C 1
ATOM 614 O O . ILE A 1 77 ? -1.363 -3.243 1.634 1.00 87.69 77 ILE A O 1
ATOM 618 N N . TYR A 1 78 ? -1.856 -1.689 3.182 1.00 87.38 78 TYR A N 1
ATOM 619 C CA . TYR A 1 78 ? -1.801 -0.568 2.241 1.00 87.38 78 TYR A CA 1
ATOM 620 C C . TYR A 1 78 ? -0.435 -0.468 1.550 1.00 87.38 78 TYR A C 1
ATOM 622 O O . TYR A 1 78 ? -0.385 -0.346 0.328 1.00 87.38 78 TYR A O 1
ATOM 630 N N . LYS A 1 79 ? 0.675 -0.527 2.302 1.00 89.00 79 LYS A N 1
ATOM 631 C CA . LYS A 1 79 ? 2.032 -0.441 1.735 1.00 89.00 79 LYS A CA 1
ATOM 632 C C . LYS A 1 79 ? 2.280 -1.568 0.742 1.00 89.00 79 LYS A C 1
ATOM 634 O O . LYS A 1 79 ? 2.752 -1.294 -0.355 1.00 89.00 79 LYS A O 1
ATOM 639 N N . THR A 1 80 ? 1.918 -2.800 1.099 1.00 91.38 80 THR A N 1
ATOM 640 C CA . THR A 1 80 ? 2.075 -3.971 0.227 1.00 91.38 80 THR A CA 1
ATOM 641 C C . THR A 1 80 ? 1.343 -3.763 -1.097 1.00 91.38 80 THR A C 1
ATOM 643 O O . THR A 1 80 ? 1.949 -3.860 -2.164 1.00 91.38 80 THR A O 1
ATOM 646 N N . LEU A 1 81 ? 0.066 -3.372 -1.052 1.00 89.25 81 LEU A N 1
ATOM 647 C CA . LEU A 1 81 ? -0.733 -3.114 -2.254 1.00 89.25 81 LEU A CA 1
ATOM 648 C C . LEU A 1 81 ? -0.209 -1.920 -3.066 1.00 89.25 81 LEU A C 1
ATOM 650 O O . LEU A 1 81 ? -0.153 -1.977 -4.293 1.00 89.25 81 LEU A O 1
ATOM 654 N N . PHE A 1 82 ? 0.226 -0.852 -2.396 1.00 88.44 82 PHE A N 1
ATOM 655 C CA . PHE A 1 82 ? 0.766 0.341 -3.043 1.00 88.44 82 PHE A CA 1
ATOM 656 C C . PHE A 1 82 ? 2.088 0.063 -3.771 1.00 88.44 82 PHE A C 1
ATOM 658 O O . PHE A 1 82 ? 2.283 0.520 -4.897 1.00 88.44 82 PHE A O 1
ATOM 665 N N . MET A 1 83 ? 2.987 -0.706 -3.153 1.00 90.00 83 MET A N 1
ATOM 666 C CA . MET A 1 83 ? 4.248 -1.120 -3.772 1.00 90.00 83 MET A CA 1
ATOM 667 C C . MET A 1 83 ? 4.028 -2.078 -4.947 1.00 90.00 83 MET A C 1
ATOM 669 O O . MET A 1 83 ? 4.816 -2.077 -5.889 1.00 90.00 83 MET A O 1
ATOM 673 N N . SER A 1 84 ? 2.942 -2.850 -4.908 1.00 90.94 84 SER A N 1
ATOM 674 C CA . SER A 1 84 ? 2.539 -3.824 -5.932 1.00 90.94 84 SER A CA 1
ATOM 675 C C . SER A 1 84 ? 1.938 -3.196 -7.197 1.00 90.94 84 SER A C 1
ATOM 677 O O . SER A 1 84 ? 1.572 -3.899 -8.139 1.00 90.94 84 SER A O 1
ATOM 679 N N . LYS A 1 85 ? 1.811 -1.867 -7.259 1.00 89.06 85 LYS A N 1
ATOM 680 C CA . LYS A 1 85 ? 1.250 -1.180 -8.425 1.00 89.06 85 LYS A CA 1
ATOM 681 C C . LYS A 1 85 ? 2.157 -1.298 -9.647 1.00 89.06 85 LYS A C 1
ATOM 683 O O . LYS A 1 85 ? 3.297 -0.835 -9.639 1.00 89.06 85 LYS A O 1
ATOM 688 N N . VAL A 1 86 ? 1.600 -1.802 -10.746 1.00 89.06 86 VAL A N 1
ATOM 689 C CA . VAL A 1 86 ? 2.290 -1.883 -12.045 1.00 89.06 86 VAL A CA 1
ATOM 690 C C . VAL A 1 86 ? 1.882 -0.771 -13.015 1.00 89.06 86 VAL A C 1
ATOM 692 O O . VAL A 1 86 ? 2.586 -0.532 -13.996 1.00 89.06 86 VAL A O 1
ATOM 695 N N . VAL A 1 87 ? 0.798 -0.048 -12.718 1.00 84.75 87 VAL A N 1
ATOM 696 C CA . VAL A 1 87 ? 0.317 1.113 -13.485 1.00 84.75 87 VAL A CA 1
ATOM 697 C C . VAL A 1 87 ? 0.469 2.414 -12.693 1.00 84.75 87 VAL A C 1
ATOM 699 O O . VAL A 1 87 ? 0.397 2.435 -11.463 1.00 84.75 87 VAL A O 1
ATOM 702 N N . ALA A 1 88 ? 0.682 3.523 -13.405 1.00 72.44 88 ALA A N 1
ATOM 703 C CA . ALA A 1 88 ? 0.889 4.835 -12.791 1.00 72.44 88 ALA A CA 1
ATOM 704 C C . ALA A 1 88 ? -0.391 5.426 -12.175 1.00 72.44 88 ALA A C 1
ATOM 706 O O . ALA A 1 88 ? -0.303 6.258 -11.271 1.00 72.44 88 ALA A O 1
ATOM 707 N N . ASP A 1 89 ? -1.568 5.007 -12.647 1.00 66.88 89 ASP A N 1
ATOM 708 C CA . ASP A 1 89 ? -2.813 5.695 -12.329 1.00 66.88 89 ASP A CA 1
ATOM 709 C C . ASP A 1 89 ? -3.243 5.512 -10.861 1.00 66.88 89 ASP A C 1
ATOM 711 O O . ASP A 1 89 ? -2.973 4.501 -10.206 1.00 66.88 89 ASP A O 1
ATOM 715 N N . THR A 1 90 ? -3.876 6.546 -10.318 1.00 55.38 90 THR A N 1
ATOM 716 C CA . THR A 1 90 ? -4.341 6.652 -8.925 1.00 55.38 90 THR A CA 1
ATOM 717 C C . THR A 1 90 ? -5.837 6.397 -8.781 1.00 55.38 90 THR A C 1
ATOM 719 O O . THR A 1 90 ? -6.313 6.269 -7.655 1.00 55.38 90 THR A O 1
ATOM 722 N N . VAL A 1 91 ? -6.572 6.261 -9.893 1.00 57.09 91 VAL A N 1
ATOM 723 C CA . VAL A 1 91 ? -8.024 5.995 -9.893 1.00 57.09 91 VAL A CA 1
ATOM 724 C C . VAL A 1 91 ? -8.389 4.797 -9.005 1.00 57.09 91 VAL A C 1
ATOM 726 O O . VAL A 1 91 ? -9.404 4.837 -8.314 1.00 57.09 91 VAL A O 1
ATOM 729 N N . HIS A 1 92 ? -7.520 3.784 -8.935 1.00 59.00 92 HIS A N 1
ATOM 730 C CA . HIS A 1 92 ? -7.750 2.552 -8.176 1.00 59.00 92 HIS A CA 1
ATOM 731 C C . HIS A 1 92 ? -6.986 2.460 -6.850 1.00 59.00 92 HIS A C 1
ATOM 733 O O . HIS A 1 92 ? -7.078 1.440 -6.182 1.00 59.00 92 HIS A O 1
ATOM 739 N N . THR A 1 93 ? -6.222 3.479 -6.435 1.00 67.25 93 THR A N 1
ATOM 740 C CA . THR A 1 93 ? -5.544 3.462 -5.125 1.00 67.25 93 THR A CA 1
ATOM 741 C C . THR A 1 93 ? -5.466 4.884 -4.552 1.00 67.25 93 THR A C 1
ATOM 743 O O . THR A 1 93 ? -4.676 5.694 -5.048 1.00 67.25 93 THR A O 1
ATOM 746 N N . PRO A 1 94 ? -6.270 5.225 -3.525 1.00 68.62 94 PRO A N 1
ATOM 747 C CA . PRO A 1 94 ? -6.209 6.511 -2.849 1.00 68.62 94 PRO A CA 1
ATOM 748 C C . PRO A 1 94 ? -4.831 6.714 -2.218 1.00 68.62 94 PRO A C 1
ATOM 750 O O . PRO A 1 94 ? -4.153 5.758 -1.852 1.00 68.62 94 PRO A O 1
ATOM 753 N N . THR A 1 95 ? -4.435 7.974 -2.047 1.00 76.62 95 THR A N 1
ATOM 754 C CA . THR A 1 95 ? -3.236 8.304 -1.272 1.00 76.62 95 THR A CA 1
ATOM 755 C C . THR A 1 95 ? -3.381 7.829 0.172 1.00 76.62 95 THR A C 1
ATOM 757 O O . THR A 1 95 ? -4.493 7.782 0.708 1.00 76.62 95 THR A O 1
ATOM 760 N N . PHE A 1 96 ? -2.252 7.528 0.816 1.00 73.00 96 PHE A N 1
ATOM 761 C CA . PHE A 1 96 ? -2.233 7.037 2.193 1.00 73.00 96 PHE A CA 1
ATOM 762 C C . PHE A 1 96 ? -2.967 7.985 3.143 1.00 73.00 96 PHE A C 1
ATOM 764 O O . PHE A 1 96 ? -3.813 7.536 3.906 1.00 73.00 96 PHE A O 1
ATOM 771 N N . ASP A 1 97 ? -2.732 9.295 3.035 1.00 76.69 97 ASP A N 1
ATOM 772 C CA . ASP A 1 97 ? -3.383 10.285 3.900 1.00 76.69 97 ASP A CA 1
ATOM 773 C C . ASP A 1 97 ? -4.901 10.293 3.723 1.00 76.69 97 ASP A C 1
ATOM 775 O O . ASP A 1 97 ? -5.649 10.341 4.700 1.00 76.69 97 ASP A O 1
ATOM 779 N N . ARG A 1 98 ? -5.382 10.192 2.476 1.00 77.81 98 ARG A N 1
ATOM 780 C CA . ARG A 1 98 ? -6.821 10.143 2.194 1.00 77.81 98 ARG A CA 1
ATOM 781 C C . ARG A 1 98 ? -7.435 8.850 2.713 1.00 77.81 98 ARG A C 1
ATOM 783 O O . ARG A 1 98 ? -8.534 8.869 3.261 1.00 77.81 98 ARG A O 1
ATOM 790 N N . TYR A 1 99 ? -6.720 7.743 2.559 1.00 75.94 99 TYR A N 1
ATOM 791 C CA . TYR A 1 99 ? -7.113 6.452 3.096 1.00 75.94 99 TYR A CA 1
ATOM 792 C C . TYR A 1 99 ? -7.196 6.471 4.632 1.00 75.94 99 TYR A C 1
ATOM 794 O O . TYR A 1 99 ? -8.251 6.173 5.192 1.00 75.94 99 TYR A O 1
ATOM 802 N N . ALA A 1 100 ? -6.126 6.896 5.305 1.00 77.75 100 ALA A N 1
ATOM 803 C CA . ALA A 1 100 ? -6.033 6.972 6.758 1.00 77.75 100 ALA A CA 1
ATOM 804 C C . ALA A 1 100 ? -7.083 7.926 7.346 1.00 77.75 100 ALA A C 1
ATOM 806 O O . ALA A 1 100 ? -7.743 7.588 8.330 1.00 77.75 100 ALA A O 1
ATOM 807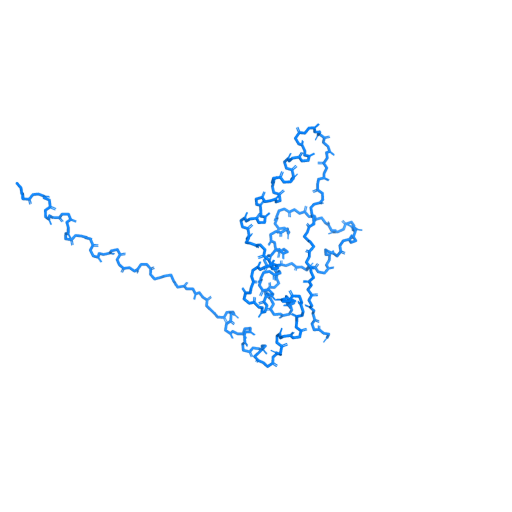 N N . TYR A 1 101 ? -7.299 9.083 6.709 1.00 80.44 101 TYR A N 1
ATOM 808 C CA . TYR A 1 101 ? -8.345 10.028 7.095 1.00 80.44 101 TYR A CA 1
ATOM 809 C C . TYR A 1 101 ? -9.743 9.410 6.988 1.00 80.44 101 TYR A C 1
ATOM 811 O O . TYR A 1 101 ? -10.520 9.472 7.942 1.00 80.44 101 TYR A O 1
ATOM 819 N N . ASN A 1 102 ? -10.068 8.788 5.849 1.00 78.38 102 ASN A N 1
ATOM 820 C CA . ASN A 1 102 ? -11.372 8.157 5.640 1.00 78.38 102 ASN A CA 1
ATOM 821 C C . ASN A 1 102 ? -11.617 7.032 6.648 1.00 78.38 102 ASN A C 1
ATOM 823 O O . ASN A 1 102 ? -12.712 6.931 7.202 1.00 78.38 102 ASN A O 1
ATOM 827 N N . TRP A 1 103 ? -10.589 6.228 6.918 1.00 77.25 103 TRP A N 1
ATOM 828 C CA . TRP A 1 103 ? -10.634 5.162 7.907 1.00 77.25 103 TRP A CA 1
ATOM 829 C C . TRP A 1 103 ? -10.903 5.697 9.321 1.00 77.25 103 TRP A C 1
ATOM 831 O O . TRP A 1 103 ? -11.862 5.274 9.972 1.00 77.25 103 TRP A O 1
ATOM 841 N N . ALA A 1 104 ? -10.117 6.677 9.775 1.00 79.94 104 ALA A N 1
ATOM 842 C CA . ALA A 1 104 ? -10.278 7.282 11.096 1.00 79.94 104 ALA A CA 1
ATOM 843 C C . ALA A 1 104 ? -11.655 7.947 11.255 1.00 79.94 104 ALA A C 1
ATOM 845 O O . ALA A 1 104 ? -12.321 7.769 12.276 1.00 79.94 104 ALA A O 1
ATOM 846 N N . LYS A 1 105 ? -12.119 8.660 10.220 1.00 82.56 105 LYS A N 1
ATOM 847 C CA . LYS A 1 105 ? -13.435 9.309 10.190 1.00 82.56 105 LYS A CA 1
ATOM 848 C C . LYS A 1 105 ? -14.580 8.300 10.277 1.00 82.56 105 LYS A C 1
ATOM 850 O O . LYS A 1 105 ? -15.512 8.514 11.048 1.00 82.56 105 LYS A O 1
ATOM 855 N N . ALA A 1 106 ? -14.523 7.211 9.508 1.00 77.88 106 ALA A N 1
ATOM 856 C CA . ALA A 1 106 ? -15.544 6.165 9.538 1.00 77.88 106 ALA A CA 1
ATOM 857 C C . ALA A 1 106 ? -15.620 5.499 10.918 1.00 77.88 106 ALA A C 1
ATOM 859 O O . ALA A 1 106 ? -16.711 5.335 11.463 1.00 77.88 106 ALA A O 1
ATOM 860 N N . ARG A 1 107 ? -14.460 5.197 11.515 1.00 76.25 107 ARG A N 1
ATOM 861 C CA . ARG A 1 107 ? -14.379 4.626 12.862 1.00 76.25 107 ARG A CA 1
ATOM 862 C C . ARG A 1 107 ? -14.974 5.567 13.906 1.00 76.25 107 ARG A C 1
ATOM 864 O O . ARG A 1 107 ? -15.847 5.147 14.654 1.00 76.25 107 ARG A O 1
ATOM 871 N N . PHE A 1 108 ? -14.565 6.838 13.905 1.00 80.50 108 PHE A N 1
ATOM 872 C CA . PHE A 1 108 ? -15.106 7.849 14.815 1.00 80.50 108 PHE A CA 1
ATOM 873 C C . PHE A 1 108 ? -16.630 7.968 14.694 1.00 80.50 108 PHE A C 1
ATOM 875 O O . PHE A 1 108 ? -17.336 7.911 15.695 1.00 80.50 108 PHE A O 1
ATOM 882 N N . ASN A 1 109 ? -17.150 8.071 13.468 1.00 81.06 109 ASN A N 1
ATOM 883 C CA . ASN A 1 109 ? -18.586 8.207 13.227 1.00 81.06 109 ASN A CA 1
ATOM 884 C C . ASN A 1 109 ? -19.405 7.003 13.697 1.00 81.06 109 ASN A C 1
ATOM 886 O O . ASN A 1 109 ? -20.561 7.179 14.064 1.00 81.06 109 ASN A O 1
ATOM 890 N N . ALA A 1 110 ? -18.832 5.803 13.672 1.00 75.25 110 ALA A N 1
ATOM 891 C CA . ALA A 1 110 ? -19.536 4.601 14.087 1.00 75.25 110 ALA A CA 1
ATOM 892 C C . ALA A 1 110 ? -19.457 4.343 15.600 1.00 75.25 110 ALA A C 1
ATOM 894 O O . ALA A 1 110 ? -20.322 3.669 16.147 1.00 75.25 110 ALA A O 1
ATOM 895 N N . THR A 1 111 ? -18.451 4.893 16.287 1.00 76.38 111 THR A N 1
ATOM 896 C CA . THR A 1 111 ? -18.290 4.740 17.742 1.00 76.38 111 THR A CA 1
ATOM 897 C C . THR A 1 111 ? -18.751 5.958 18.545 1.00 76.38 111 THR A C 1
ATOM 899 O O . THR A 1 111 ? -18.809 5.880 19.767 1.00 76.38 111 THR A O 1
ATOM 902 N N . LYS A 1 112 ? -19.058 7.098 17.906 1.00 81.94 112 LYS A N 1
ATOM 903 C CA . LYS A 1 112 ? -19.386 8.352 18.617 1.00 81.94 112 LYS A CA 1
ATOM 904 C C . LYS A 1 112 ? -20.657 8.278 19.474 1.00 81.94 112 LYS A C 1
ATOM 906 O O . LYS A 1 112 ? -20.714 8.953 20.494 1.00 81.94 112 LYS A O 1
ATOM 911 N N . ASP A 1 113 ? -21.633 7.454 19.086 1.00 82.75 113 ASP A N 1
ATOM 912 C CA . ASP A 1 113 ? -22.941 7.364 19.756 1.00 82.75 113 ASP A CA 1
ATOM 913 C C . ASP A 1 113 ? -23.145 6.027 20.503 1.00 82.75 113 ASP A C 1
ATOM 915 O O . ASP A 1 113 ? -24.240 5.742 20.983 1.00 82.75 113 ASP A O 1
ATOM 919 N N . SER A 1 114 ? -22.132 5.154 20.578 1.00 69.44 114 SER A N 1
ATOM 920 C CA . SER A 1 114 ? -22.262 3.824 21.195 1.00 69.44 114 SER A CA 1
ATOM 921 C C . SER A 1 114 ? -20.929 3.299 21.727 1.00 69.44 114 SER A C 1
ATOM 923 O O . SER A 1 114 ? -19.940 3.210 20.999 1.00 69.44 114 SER A O 1
ATOM 925 N N . SER A 1 115 ? -20.908 2.909 23.003 1.00 67.81 115 SER A N 1
ATOM 926 C CA . SER A 1 115 ? -19.791 2.195 23.622 1.00 67.81 115 SER A CA 1
ATOM 927 C C . SER A 1 115 ? -19.855 0.699 23.283 1.00 67.81 115 SER A C 1
ATOM 929 O O . SER A 1 115 ? -20.931 0.121 23.173 1.00 67.81 115 SER A O 1
ATOM 931 N N . GLY A 1 116 ? -18.696 0.060 23.092 1.00 60.09 116 GLY A N 1
ATOM 932 C CA . GLY A 1 116 ? -18.609 -1.385 22.824 1.00 60.09 116 GLY A CA 1
ATOM 933 C C . GLY A 1 116 ? -18.764 -1.812 21.357 1.00 60.09 116 GLY A C 1
ATOM 934 O O . GLY A 1 116 ? -18.798 -3.008 21.083 1.00 60.09 116 GLY A O 1
ATOM 935 N N . ILE A 1 117 ? -18.822 -0.873 20.405 1.00 60.69 117 ILE A N 1
ATOM 936 C CA . ILE A 1 117 ? -18.797 -1.192 18.969 1.00 60.69 117 ILE A CA 1
ATOM 937 C C . ILE A 1 117 ? -17.348 -1.338 18.490 1.00 60.69 117 ILE A C 1
ATOM 939 O O . ILE A 1 117 ? -16.567 -0.384 18.520 1.00 60.69 117 ILE A O 1
ATOM 943 N N . TYR A 1 118 ? -17.002 -2.528 17.996 1.00 58.25 118 TYR A N 1
ATOM 944 C CA . TYR A 1 118 ? -15.719 -2.811 17.355 1.00 58.25 118 TYR A CA 1
ATOM 945 C C . TYR A 1 118 ? -15.867 -2.712 15.836 1.00 58.25 118 TYR A C 1
ATOM 947 O O . TYR A 1 118 ? -16.512 -3.542 15.202 1.00 58.25 118 TYR A O 1
ATOM 955 N N . ILE A 1 119 ? -15.266 -1.679 15.243 1.00 58.31 119 ILE A N 1
ATOM 956 C CA . ILE A 1 119 ? -15.237 -1.519 13.786 1.00 58.31 119 ILE A CA 1
ATOM 957 C C . ILE A 1 119 ? -14.137 -2.407 13.208 1.00 58.31 119 ILE A C 1
ATOM 959 O O . ILE A 1 119 ? -12.950 -2.091 13.326 1.00 58.31 119 ILE A O 1
ATOM 963 N N . LEU A 1 120 ? -14.556 -3.483 12.544 1.00 54.94 120 LEU A N 1
ATOM 964 C CA . LEU A 1 120 ? -13.732 -4.270 11.633 1.00 54.94 120 LEU A CA 1
ATOM 965 C C . LEU A 1 120 ? -13.685 -3.524 10.295 1.00 54.94 120 LEU A C 1
ATOM 967 O O . LEU A 1 120 ? -14.609 -3.579 9.490 1.00 54.94 120 LEU A O 1
ATOM 971 N N . SER A 1 121 ? -12.643 -2.726 10.090 1.00 52.41 121 SER A N 1
ATOM 972 C CA . SER A 1 121 ? -12.432 -2.030 8.821 1.00 52.41 121 SER A CA 1
ATOM 973 C C . SER A 1 121 ? -11.756 -2.949 7.811 1.00 52.41 121 SER A C 1
ATOM 975 O O . SER A 1 121 ? -10.717 -3.526 8.127 1.00 52.41 121 SER A O 1
ATOM 977 N N . GLY A 1 122 ? -12.284 -3.007 6.591 1.00 53.16 122 GLY A N 1
ATOM 978 C CA . GLY A 1 122 ? -11.665 -3.704 5.466 1.00 53.16 122 GLY A CA 1
ATOM 979 C C . GLY A 1 122 ? -11.229 -2.739 4.367 1.00 53.16 122 GLY A C 1
ATOM 980 O O . GLY A 1 122 ? -11.840 -1.692 4.155 1.00 53.16 122 GLY A O 1
ATOM 981 N N . LEU A 1 123 ? -10.164 -3.103 3.662 1.00 61.53 123 LEU A N 1
ATOM 982 C CA . LEU A 1 123 ? -9.830 -2.564 2.349 1.00 61.53 123 LEU A CA 1
ATOM 983 C C . LEU A 1 123 ? -10.230 -3.613 1.318 1.00 61.53 123 LEU A C 1
ATOM 985 O O . LEU A 1 123 ? -9.704 -4.721 1.364 1.00 61.53 123 LEU A O 1
ATOM 989 N N . LEU A 1 124 ? -11.137 -3.275 0.402 1.00 62.91 124 LEU A N 1
ATOM 990 C CA . LEU A 1 124 ? -11.422 -4.128 -0.749 1.00 62.91 124 LEU A CA 1
ATOM 991 C C . LEU A 1 124 ? -10.576 -3.643 -1.929 1.00 62.91 124 LEU A C 1
ATOM 993 O O . LEU A 1 124 ? -10.834 -2.567 -2.466 1.00 62.91 124 LEU A O 1
ATOM 997 N N . TYR A 1 125 ? -9.572 -4.431 -2.308 1.00 70.12 125 TYR A N 1
ATOM 998 C CA . TYR A 1 125 ? -8.827 -4.255 -3.553 1.00 70.12 125 TYR A CA 1
ATOM 999 C C . TYR A 1 125 ? -8.779 -5.567 -4.309 1.00 70.12 125 TYR A C 1
ATOM 1001 O O . TYR A 1 125 ? -8.466 -6.610 -3.737 1.00 70.12 125 TYR A O 1
ATOM 1009 N N . GLU A 1 126 ? -9.023 -5.484 -5.608 1.00 76.44 126 GLU A N 1
ATOM 1010 C CA . GLU A 1 126 ? -8.676 -6.553 -6.530 1.00 76.44 126 GLU A CA 1
ATOM 1011 C C . GLU A 1 126 ? -7.164 -6.503 -6.786 1.00 76.44 126 GLU A C 1
ATOM 1013 O O . GLU A 1 126 ? -6.582 -5.432 -6.967 1.00 76.44 126 GLU A O 1
ATOM 1018 N N . TYR A 1 127 ? -6.513 -7.661 -6.777 1.00 77.38 127 TYR A N 1
ATOM 1019 C CA . TYR A 1 127 ? -5.098 -7.811 -7.101 1.00 77.38 127 TYR A CA 1
ATOM 1020 C C . TYR A 1 127 ? -4.876 -9.135 -7.830 1.00 77.38 127 TYR A C 1
ATOM 1022 O O . TYR A 1 127 ? -5.693 -10.050 -7.743 1.00 77.38 127 TYR A O 1
ATOM 1030 N N . GLN A 1 128 ? -3.765 -9.235 -8.555 1.00 85.88 128 GLN A N 1
ATOM 1031 C CA . GLN A 1 128 ? -3.340 -10.463 -9.225 1.00 85.88 128 GLN A CA 1
ATOM 1032 C C . GLN A 1 128 ? -2.023 -10.965 -8.627 1.00 85.88 128 GLN A C 1
ATOM 1034 O O . GLN A 1 128 ? -1.264 -10.196 -8.029 1.00 85.88 128 GLN A O 1
ATOM 1039 N N . LYS A 1 129 ? -1.761 -12.259 -8.804 1.00 87.56 129 LYS A N 1
ATOM 1040 C CA . LYS A 1 129 ? -0.510 -12.943 -8.470 1.00 87.56 129 LYS A CA 1
ATOM 1041 C C . LYS A 1 129 ? -0.133 -13.857 -9.643 1.00 87.56 129 LYS A C 1
ATOM 1043 O O . LYS A 1 129 ? -1.024 -14.292 -10.370 1.00 87.56 129 LYS A O 1
ATOM 1048 N N . LEU A 1 130 ? 1.156 -14.088 -9.860 1.00 86.94 130 LEU A N 1
ATOM 1049 C CA . LEU A 1 130 ? 1.652 -15.125 -10.761 1.00 86.94 130 LEU A CA 1
ATOM 1050 C C . LEU A 1 130 ? 1.557 -16.497 -10.072 1.00 86.94 130 LEU A C 1
ATOM 1052 O O . LEU A 1 130 ? 1.824 -16.602 -8.872 1.00 86.94 130 LEU A O 1
ATOM 1056 N N . ASP A 1 131 ? 1.161 -17.518 -10.832 1.00 74.06 131 ASP A N 1
ATOM 1057 C CA . ASP A 1 131 ? 1.103 -18.916 -10.378 1.00 74.06 131 ASP A CA 1
ATOM 1058 C C . ASP A 1 131 ? 2.497 -19.559 -10.278 1.00 74.06 131 ASP A C 1
ATOM 1060 O O . ASP A 1 131 ? 3.348 -19.286 -11.162 1.00 74.06 131 ASP A O 1
#

Secondary structure (DSSP, 8-state):
--SSTTGGGSGGGGS--------HHHHHHHHHTTT--GGG-TTSBBGGGSPPSS-GGG-SS---TT----HHHHHHHHHHHHHTB-S---TTS--HHHHHHHHHHHHHHHHTT-TT-----------B---

Foldseek 3Di:
DPPPVVVVVPPPPVPDPDPPDDCPLVVVLCVVCVVPPCVVWPLQFELVSFDQLDDLVVQPVDDDPPPDDDPVNVVRNLRSRVRRGPDPDCPQPPDPVVVVVVVVVVVCVVPVVDPPDDDPDDDDGDGDYDD

Sequence (131 aa):
MKKIYLCLLFTPFVLNAQINIDRTWKDAINRTFQHLDKTKVQSGILLDYGMEFTNVTAYNGVLTDSTDINTNVLGDIYKTLFMSKVVADTVHTPTFDRYAYNWAKARFNATKDSSGIYILSGLLYEYQKLD

Organism: NCBI:txid2023067